Protein AF-A0A401I9V5-F1 (afdb_monomer_lite)

Radius of gyration: 22.15 Å; chains: 1; bounding box: 42×42×52 Å

Foldseek 3Di:
DDPVVVVVVVVVVVVVCVVVVVDDDPDDDDDDDDDDPQWPQWDADPPRDTPPVRIDGDDDPPPDPPPDDD

Secondary structure (DSSP, 8-state):
--HHHHHHHHHHHHHHHHHTTS--------------TT-B---B-GGG-B-GGG-BPPPPPTTS--TT--

pLDDT: mean 82.25, std 13.14, range [39.38, 96.56]

Structure (mmCIF, N/CA/C/O backbone):
data_AF-A0A401I9V5-F1
#
_entry.id   AF-A0A401I9V5-F1
#
loop_
_atom_site.group_PDB
_atom_site.id
_atom_site.type_symbol
_atom_site.label_atom_id
_atom_site.label_alt_id
_atom_site.label_comp_id
_atom_site.label_asym_id
_atom_site.label_entity_id
_atom_site.label_seq_id
_atom_site.pdbx_PDB_ins_code
_atom_site.Cartn_x
_atom_site.Cartn_y
_atom_site.Cartn_z
_atom_site.occupancy
_atom_site.B_iso_or_equiv
_atom_site.auth_seq_id
_atom_site.auth_comp_id
_atom_site.auth_asym_id
_atom_site.auth_atom_id
_atom_site.pdbx_PDB_model_num
ATOM 1 N N . THR A 1 1 ? -12.514 20.379 4.359 1.00 60.41 1 THR A N 1
ATOM 2 C CA . THR A 1 1 ? -12.046 18.986 4.205 1.00 60.41 1 THR A CA 1
ATOM 3 C C . THR A 1 1 ? -10.629 18.933 4.715 1.00 60.41 1 THR A C 1
ATOM 5 O O . THR A 1 1 ? -9.702 19.205 3.970 1.00 60.41 1 THR A O 1
ATOM 8 N N . ASP A 1 2 ? -10.484 18.696 6.014 1.00 90.94 2 ASP A N 1
ATOM 9 C CA . ASP A 1 2 ? -9.181 18.600 6.668 1.00 90.94 2 ASP A CA 1
ATOM 10 C C . ASP A 1 2 ? -8.730 17.132 6.645 1.00 90.94 2 ASP A C 1
ATOM 12 O O . ASP A 1 2 ? -9.443 16.241 7.117 1.00 90.94 2 ASP A O 1
ATOM 16 N N . ALA A 1 3 ? -7.603 16.874 5.984 1.00 92.56 3 ALA A N 1
ATOM 17 C CA . ALA A 1 3 ? -7.062 15.530 5.845 1.00 92.56 3 ALA A CA 1
ATOM 18 C C . ALA A 1 3 ? -6.492 15.008 7.168 1.00 92.56 3 ALA A C 1
ATOM 20 O O . ALA A 1 3 ? -6.628 13.817 7.441 1.00 92.56 3 ALA A O 1
ATOM 21 N N . GLU A 1 4 ? -5.919 15.893 7.982 1.00 93.44 4 GLU A N 1
ATOM 22 C CA . GLU A 1 4 ? -5.275 15.553 9.247 1.00 93.44 4 GLU A CA 1
ATOM 23 C C . GLU A 1 4 ? -6.333 15.203 10.292 1.00 93.44 4 GLU A C 1
ATOM 25 O O . GLU A 1 4 ? -6.313 14.106 10.846 1.00 93.44 4 GLU A O 1
ATOM 30 N N . ALA A 1 5 ? -7.368 16.041 10.424 1.00 93.88 5 ALA A N 1
ATOM 31 C CA . ALA A 1 5 ? -8.504 15.744 11.297 1.00 93.88 5 ALA A CA 1
ATOM 32 C C . ALA A 1 5 ? -9.182 14.407 10.949 1.00 93.88 5 ALA A C 1
ATOM 34 O O . ALA A 1 5 ? -9.598 13.654 11.829 1.00 93.88 5 ALA A O 1
ATOM 35 N N . ARG A 1 6 ? -9.287 14.080 9.655 1.00 94.94 6 ARG A N 1
ATOM 36 C CA . ARG A 1 6 ? -9.855 12.802 9.210 1.00 94.94 6 ARG A CA 1
ATOM 37 C C . ARG A 1 6 ? -8.946 11.613 9.530 1.00 94.94 6 ARG A C 1
ATOM 39 O O . ARG A 1 6 ? -9.474 10.555 9.859 1.00 94.94 6 ARG A O 1
ATOM 46 N N . ALA A 1 7 ? -7.626 11.772 9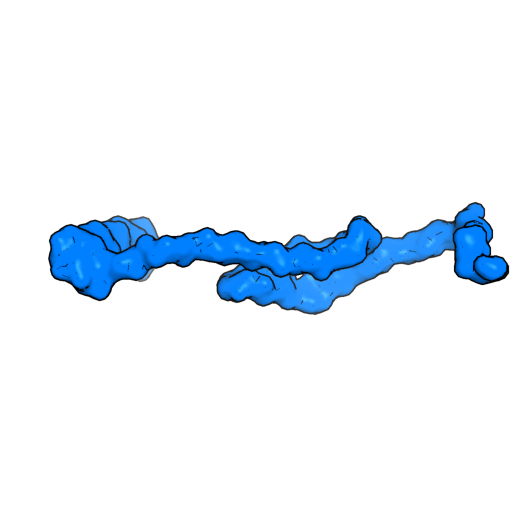.440 1.00 95.12 7 ALA A N 1
ATOM 47 C CA . ALA A 1 7 ? -6.678 10.728 9.824 1.00 95.12 7 ALA A CA 1
ATOM 48 C C . ALA A 1 7 ? -6.807 10.400 11.319 1.00 95.12 7 ALA A C 1
ATOM 50 O O . ALA A 1 7 ? -7.027 9.244 11.669 1.00 95.12 7 ALA A O 1
ATOM 51 N N . THR A 1 8 ? -6.830 11.426 12.176 1.00 95.81 8 THR A N 1
ATOM 52 C CA . THR A 1 8 ? -7.020 11.261 13.627 1.00 95.81 8 THR A CA 1
ATOM 53 C C . THR A 1 8 ? -8.330 10.543 13.968 1.00 95.81 8 THR A C 1
ATOM 55 O O . THR A 1 8 ? -8.366 9.687 14.849 1.00 95.81 8 THR A O 1
ATOM 58 N N . LEU A 1 9 ? -9.422 10.856 13.259 1.00 96.56 9 LEU A N 1
ATOM 59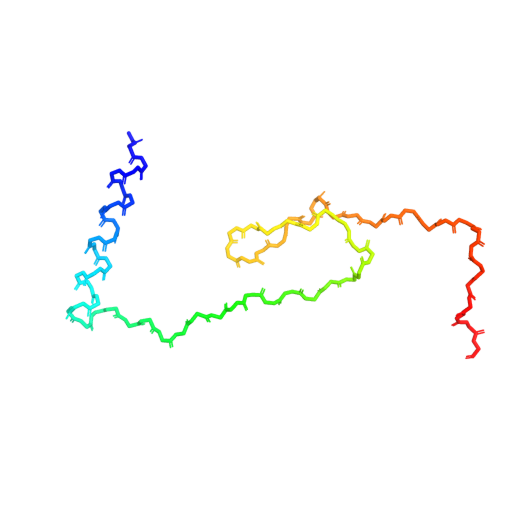 C CA . LEU A 1 9 ? -10.706 10.177 13.463 1.00 96.56 9 LEU A CA 1
ATOM 60 C C . LEU A 1 9 ? -10.658 8.693 13.075 1.00 96.56 9 LEU A C 1
ATOM 62 O O . LEU A 1 9 ? -11.263 7.872 13.763 1.00 96.56 9 LEU A O 1
ATOM 66 N N . TYR A 1 10 ? -9.953 8.339 11.998 1.00 95.81 10 TYR A N 1
ATOM 67 C CA . TYR A 1 10 ? -9.802 6.939 11.603 1.00 95.81 10 TYR A CA 1
ATOM 68 C C . TYR A 1 10 ? -8.951 6.143 12.593 1.00 95.81 10 TYR A C 1
ATOM 70 O O . TYR A 1 10 ? -9.339 5.031 12.939 1.00 95.81 10 TYR A O 1
ATOM 78 N N . GLU A 1 11 ? -7.869 6.724 13.113 1.00 94.69 11 GLU A N 1
ATOM 79 C CA . GLU A 1 11 ? -7.037 6.087 14.146 1.00 94.69 11 GLU A CA 1
ATOM 80 C C . GLU A 1 11 ? -7.833 5.806 15.429 1.00 94.69 11 GLU A C 1
ATOM 82 O O . GLU A 1 11 ? -7.747 4.719 16.014 1.00 94.69 11 GLU A O 1
ATOM 87 N N . ALA A 1 12 ? -8.661 6.769 15.852 1.00 96.06 12 ALA A N 1
ATOM 88 C CA . ALA A 1 12 ? -9.533 6.605 17.010 1.00 96.06 12 ALA A CA 1
ATOM 89 C C . ALA A 1 12 ? -10.573 5.491 16.792 1.00 96.06 12 ALA A C 1
ATOM 91 O O . ALA A 1 12 ? -10.789 4.661 17.678 1.00 96.06 12 ALA A O 1
ATOM 92 N N . LEU A 1 13 ? -11.182 5.442 15.602 1.00 95.75 13 LEU A N 1
ATOM 93 C CA . LEU A 1 13 ? -12.165 4.421 15.240 1.00 95.75 13 LEU A CA 1
ATOM 94 C C . LEU A 1 13 ? -11.543 3.020 15.200 1.00 95.75 13 LEU A C 1
ATOM 96 O O . LEU A 1 13 ? -12.115 2.076 15.743 1.00 95.75 13 LEU A O 1
ATOM 100 N N . GLU A 1 14 ? -10.375 2.877 14.576 1.00 94.00 14 GLU A N 1
ATOM 101 C CA . GLU A 1 14 ? -9.657 1.604 14.511 1.00 94.00 14 GLU A CA 1
ATOM 102 C C . GLU A 1 14 ? -9.339 1.087 15.918 1.00 94.00 14 GLU A C 1
ATOM 104 O O . GLU A 1 14 ? -9.641 -0.065 16.242 1.00 94.00 14 GLU A O 1
ATOM 109 N N . SER A 1 15 ? -8.838 1.970 16.785 1.00 93.62 15 SER A N 1
ATOM 110 C CA . SER A 1 15 ? -8.545 1.653 18.186 1.00 93.62 15 SER A CA 1
ATOM 111 C C . SER A 1 15 ? -9.783 1.139 18.934 1.00 93.62 15 SER A C 1
ATOM 113 O O . SER A 1 15 ? -9.704 0.147 19.664 1.00 93.62 15 SER A O 1
ATOM 115 N N . GLU A 1 16 ? -10.946 1.768 18.733 1.00 96.50 16 GLU A N 1
ATOM 116 C CA . GLU A 1 16 ? -12.213 1.346 19.343 1.00 96.50 16 GLU A CA 1
ATOM 117 C C . GLU A 1 16 ? -12.675 -0.027 18.827 1.00 96.50 16 GLU A C 1
ATOM 119 O O . GLU A 1 16 ? -13.071 -0.891 19.619 1.00 96.50 16 GLU A O 1
ATOM 124 N N . LEU A 1 17 ? -12.590 -0.256 17.514 1.00 95.38 17 LEU A N 1
ATOM 125 C CA . LEU A 1 17 ? -12.997 -1.514 16.883 1.00 95.38 17 LEU A CA 1
ATOM 126 C C . LEU A 1 17 ? -12.111 -2.689 17.315 1.00 95.38 17 LEU A C 1
ATOM 128 O O . LEU A 1 17 ? -12.624 -3.784 17.571 1.00 95.38 17 LEU A O 1
ATOM 132 N N . VAL A 1 18 ? -10.802 -2.466 17.450 1.00 93.56 18 VAL A N 1
ATOM 133 C CA . VAL A 1 18 ? -9.862 -3.469 17.972 1.00 93.56 18 VAL A CA 1
ATOM 134 C C . VAL A 1 18 ? -10.160 -3.766 19.442 1.00 93.56 18 VAL A C 1
ATOM 136 O O . VAL A 1 18 ? -10.308 -4.932 19.816 1.00 93.56 18 VAL A O 1
ATOM 139 N N . ALA A 1 19 ? -10.330 -2.732 20.275 1.00 94.12 19 ALA A N 1
ATOM 140 C CA . ALA A 1 19 ? -10.618 -2.897 21.703 1.00 94.12 19 ALA A CA 1
ATOM 141 C C . ALA A 1 19 ? -11.919 -3.679 21.952 1.00 94.12 19 ALA A C 1
ATOM 143 O O . ALA A 1 19 ? -11.991 -4.516 22.856 1.00 94.12 19 ALA A O 1
ATOM 144 N N . ARG A 1 20 ? -12.937 -3.456 21.113 1.00 96.31 20 ARG A N 1
ATOM 145 C CA . ARG A 1 20 ? -14.226 -4.164 21.172 1.00 96.31 20 ARG A CA 1
ATOM 146 C C . ARG A 1 20 ? -14.219 -5.538 20.508 1.00 96.31 20 ARG A C 1
ATOM 148 O O . ARG A 1 20 ? -15.265 -6.183 20.486 1.00 96.31 20 ARG A O 1
ATOM 155 N N . ARG A 1 21 ? -13.073 -6.006 19.995 1.00 89.06 21 ARG A N 1
ATOM 156 C CA . ARG A 1 21 ? -12.944 -7.271 19.243 1.00 89.06 21 ARG A CA 1
ATOM 157 C C . ARG A 1 21 ? -13.882 -7.340 18.031 1.00 89.06 21 ARG A C 1
ATOM 159 O O . ARG A 1 21 ? -14.389 -8.401 17.682 1.00 89.06 21 ARG A O 1
ATOM 166 N N . GLN A 1 22 ? -14.149 -6.191 17.419 1.00 92.25 22 GLN A N 1
ATOM 167 C CA . GLN A 1 22 ? -14.945 -6.067 16.197 1.00 92.25 22 GLN A CA 1
ATOM 168 C C . GLN A 1 22 ? -14.055 -6.021 14.950 1.00 92.25 22 GLN A C 1
ATOM 170 O O . GLN A 1 22 ? -14.521 -6.313 13.853 1.00 92.25 22 GLN A O 1
ATOM 175 N N . LEU A 1 23 ? -12.770 -5.705 15.129 1.00 89.69 23 LEU A N 1
ATOM 176 C CA . LEU A 1 23 ? -11.738 -5.765 14.105 1.00 89.69 23 LEU A CA 1
ATOM 177 C C . LEU A 1 23 ? -10.580 -6.639 14.594 1.00 89.69 23 LEU A C 1
ATOM 179 O O . LEU A 1 23 ? -10.036 -6.428 15.677 1.00 89.69 23 LEU A O 1
ATOM 183 N N . HIS A 1 24 ? -10.199 -7.613 13.773 1.00 86.62 24 HIS A N 1
ATOM 184 C CA . HIS A 1 24 ? -9.030 -8.458 13.989 1.00 86.62 24 HIS A CA 1
ATOM 185 C C . HIS A 1 24 ? -8.129 -8.372 12.758 1.00 86.62 24 HIS A C 1
ATOM 187 O O . HIS A 1 24 ? -8.493 -8.858 11.688 1.00 86.62 24 HIS A O 1
ATOM 193 N N . ILE A 1 25 ? -6.954 -7.762 12.910 1.00 82.50 25 ILE A N 1
ATOM 194 C CA . ILE A 1 25 ? -5.924 -7.739 11.868 1.00 82.50 25 ILE A CA 1
ATOM 195 C C . ILE A 1 25 ? -5.151 -9.053 11.982 1.00 82.50 25 ILE A C 1
ATOM 197 O O . ILE A 1 25 ? -4.432 -9.276 12.952 1.00 82.50 25 ILE A O 1
ATOM 201 N N . LEU A 1 26 ? -5.376 -9.963 11.035 1.00 85.56 26 LEU A N 1
ATOM 202 C CA . LEU A 1 26 ? -4.829 -11.322 11.102 1.00 85.56 26 LEU A CA 1
ATOM 203 C C . LEU A 1 26 ? -3.413 -11.408 10.532 1.00 85.56 26 LEU A C 1
ATOM 205 O O . LEU A 1 26 ? -2.576 -12.126 11.069 1.00 85.56 26 LEU A O 1
ATOM 209 N N . TYR A 1 27 ? -3.160 -10.701 9.435 1.00 79.94 27 TYR A N 1
ATOM 210 C CA . TYR A 1 27 ? -1.843 -10.563 8.833 1.00 79.94 27 TYR A CA 1
ATOM 211 C C . TYR A 1 27 ? -1.857 -9.415 7.826 1.00 79.94 27 TYR A C 1
ATOM 213 O O . TYR A 1 27 ? -2.869 -9.153 7.174 1.00 79.94 27 TYR A O 1
ATOM 221 N N . GLU A 1 28 ? -0.702 -8.789 7.655 1.00 77.62 28 GLU A N 1
ATOM 222 C CA . GLU A 1 28 ? -0.414 -7.925 6.518 1.00 77.62 28 GLU A CA 1
ATOM 223 C C . GLU A 1 28 ? 0.499 -8.695 5.570 1.00 77.62 28 GLU A C 1
ATOM 225 O O . GLU A 1 28 ? 1.554 -9.189 5.973 1.00 77.62 28 GLU A O 1
ATOM 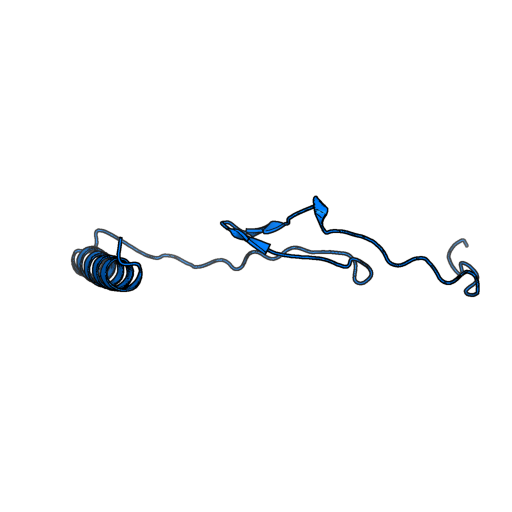230 N N . LYS A 1 29 ? 0.079 -8.852 4.312 1.00 77.94 29 LYS A N 1
ATOM 231 C CA . LYS A 1 29 ? 0.899 -9.509 3.296 1.00 77.94 29 LYS A CA 1
ATOM 232 C C . LYS A 1 29 ? 1.504 -8.441 2.385 1.00 77.94 29 LYS A C 1
ATOM 234 O O . LYS A 1 29 ? 0.734 -7.770 1.693 1.00 77.94 29 LYS A O 1
ATOM 239 N N . PRO A 1 30 ? 2.840 -8.293 2.334 1.00 70.75 30 PRO A N 1
ATOM 240 C CA . PRO A 1 30 ? 3.453 -7.426 1.342 1.00 70.75 30 PRO A CA 1
ATOM 241 C C . PRO A 1 30 ? 3.123 -7.958 -0.055 1.00 70.75 30 PRO A C 1
ATOM 243 O O . PRO A 1 30 ? 3.162 -9.165 -0.310 1.00 70.75 30 PRO A O 1
ATOM 246 N N . VAL A 1 31 ? 2.759 -7.055 -0.963 1.00 72.25 31 VAL A N 1
ATOM 247 C CA . VAL A 1 31 ? 2.561 -7.409 -2.369 1.00 72.25 31 VAL A CA 1
ATOM 248 C C . VAL A 1 31 ? 3.940 -7.538 -3.006 1.00 72.25 31 VAL A C 1
ATOM 250 O O . VAL A 1 31 ? 4.601 -6.541 -3.282 1.00 72.25 31 VAL A O 1
ATOM 253 N N . GLU A 1 32 ? 4.385 -8.770 -3.224 1.00 68.69 32 GLU A N 1
ATOM 254 C CA . GLU A 1 32 ? 5.569 -9.057 -4.030 1.00 68.69 32 GLU A CA 1
ATOM 255 C C . GLU A 1 32 ? 5.162 -9.066 -5.509 1.00 68.69 32 GLU A C 1
ATOM 257 O O . GLU A 1 32 ? 4.348 -9.893 -5.921 1.00 68.69 32 GLU A O 1
ATOM 262 N N . ALA A 1 33 ? 5.719 -8.164 -6.325 1.00 72.81 33 ALA A N 1
ATOM 263 C CA . ALA A 1 33 ? 5.704 -8.341 -7.778 1.00 72.81 33 ALA A CA 1
ATOM 264 C C . ALA A 1 33 ? 7.116 -8.635 -8.258 1.00 72.81 33 ALA A C 1
ATOM 266 O O . ALA A 1 33 ? 8.045 -7.863 -8.021 1.00 72.81 33 ALA A O 1
ATOM 267 N N . ALA A 1 34 ? 7.250 -9.747 -8.971 1.00 78.56 34 ALA A N 1
ATOM 268 C CA . ALA A 1 34 ? 8.436 -10.034 -9.748 1.00 78.56 34 ALA A CA 1
ATOM 269 C C . ALA A 1 34 ? 8.394 -9.214 -11.044 1.00 78.56 34 ALA A C 1
ATOM 271 O O . ALA A 1 34 ? 7.385 -9.191 -11.750 1.00 78.56 34 ALA A O 1
ATOM 272 N N . TYR A 1 35 ? 9.501 -8.557 -11.365 1.00 83.12 35 TYR A N 1
ATOM 273 C CA . TYR A 1 35 ? 9.704 -7.885 -12.641 1.00 83.12 35 TYR A CA 1
ATOM 274 C C . TYR A 1 35 ? 11.142 -8.090 -13.111 1.00 83.12 35 TYR A C 1
ATOM 276 O O . TYR A 1 35 ? 12.035 -8.404 -12.324 1.00 83.12 35 TYR A O 1
ATOM 284 N N . LEU A 1 36 ? 11.364 -7.928 -14.414 1.00 85.50 36 LEU A N 1
ATOM 285 C CA . LEU A 1 36 ? 12.695 -8.049 -15.000 1.00 85.50 36 LEU A CA 1
ATOM 286 C C . LEU A 1 36 ? 13.615 -6.934 -14.466 1.00 85.50 36 LEU A C 1
ATOM 288 O O . LEU A 1 36 ? 13.175 -5.785 -14.415 1.00 85.50 36 LEU A O 1
ATOM 292 N N . PRO A 1 37 ? 14.896 -7.204 -14.142 1.00 84.44 37 PRO A N 1
ATOM 293 C CA . PRO A 1 37 ? 15.835 -6.173 -13.672 1.00 84.44 37 PRO A CA 1
ATOM 294 C C . PRO A 1 37 ? 16.017 -4.992 -14.639 1.00 84.44 37 PRO A C 1
ATOM 296 O O . PRO A 1 37 ? 16.372 -3.883 -14.227 1.00 84.44 37 PRO A O 1
ATOM 299 N N . SER A 1 38 ? 15.767 -5.227 -15.929 1.00 87.62 38 SER A N 1
ATOM 300 C CA . SER A 1 38 ? 15.801 -4.221 -16.989 1.00 87.62 38 SER A CA 1
ATOM 301 C C . SER A 1 38 ? 14.554 -3.334 -17.030 1.00 87.62 38 SER A C 1
ATOM 303 O O . SER A 1 38 ? 14.611 -2.260 -17.619 1.00 87.62 38 SER A O 1
ATOM 305 N N . LEU A 1 39 ? 13.445 -3.719 -16.390 1.00 89.00 39 LEU A N 1
ATOM 306 C CA . LEU A 1 39 ? 12.219 -2.924 -16.380 1.00 89.00 39 LEU A CA 1
ATOM 307 C C . LEU A 1 39 ? 12.442 -1.603 -15.624 1.00 89.00 39 LEU A C 1
ATOM 309 O O . LEU A 1 39 ? 12.974 -1.571 -14.508 1.00 89.00 39 LEU A O 1
ATOM 313 N N . ARG A 1 40 ? 12.032 -0.490 -16.234 1.00 89.81 40 ARG A N 1
ATOM 314 C CA . ARG A 1 40 ? 12.105 0.862 -15.665 1.00 89.81 40 ARG A CA 1
ATOM 315 C C . ARG A 1 40 ? 10.714 1.478 -15.551 1.00 89.81 40 ARG A C 1
ATOM 317 O O . ARG A 1 40 ? 9.764 1.031 -16.184 1.00 89.81 40 ARG A O 1
ATOM 324 N N . GLY A 1 41 ? 10.609 2.506 -14.706 1.00 89.00 41 GLY A N 1
ATOM 325 C CA . GLY A 1 41 ? 9.362 3.245 -14.488 1.00 89.00 41 GLY A CA 1
ATOM 326 C C . GLY A 1 41 ? 8.314 2.513 -13.643 1.00 89.00 41 GLY A C 1
ATOM 327 O O . GLY A 1 41 ? 7.144 2.888 -13.664 1.00 89.00 41 GLY A O 1
ATOM 328 N N . VAL A 1 42 ? 8.723 1.490 -12.883 1.00 87.25 42 VAL A N 1
ATOM 329 C CA . VAL A 1 42 ? 7.846 0.779 -11.945 1.00 87.25 42 VAL A CA 1
ATOM 330 C C . VAL A 1 42 ? 7.356 1.751 -10.870 1.00 87.25 42 VAL A C 1
ATOM 332 O O . VAL A 1 42 ? 8.148 2.307 -10.110 1.00 87.25 42 VAL A O 1
ATOM 335 N N . SER A 1 43 ? 6.039 1.950 -10.804 1.00 84.00 43 SER A N 1
ATOM 336 C CA . SER A 1 43 ? 5.381 2.712 -9.742 1.00 84.00 43 SER A CA 1
ATOM 337 C C . SER A 1 43 ? 4.161 1.962 -9.232 1.00 84.00 43 SER A C 1
ATOM 339 O O . SER A 1 43 ? 3.332 1.517 -10.032 1.00 84.00 43 SER A O 1
ATOM 341 N N . TRP A 1 44 ? 4.044 1.876 -7.913 1.00 78.94 44 TRP A N 1
ATOM 342 C CA . TRP A 1 44 ? 2.965 1.183 -7.225 1.00 78.94 44 TRP A CA 1
ATOM 343 C C . TRP A 1 44 ? 1.816 2.142 -6.924 1.00 78.94 44 TRP A C 1
ATOM 345 O O . TRP A 1 44 ? 2.020 3.215 -6.357 1.00 78.94 44 TRP A O 1
ATOM 355 N N . GLY A 1 45 ? 0.611 1.762 -7.333 1.00 72.62 45 GLY A N 1
ATOM 356 C CA . GLY A 1 45 ? -0.630 2.428 -6.968 1.00 72.62 45 GLY A CA 1
ATOM 357 C C . GLY A 1 45 ? -1.237 1.856 -5.688 1.00 72.62 45 GLY A C 1
ATOM 358 O O . GLY A 1 45 ? -0.690 0.955 -5.047 1.00 72.62 45 GLY A O 1
ATOM 359 N N . ALA A 1 46 ? -2.422 2.359 -5.339 1.00 71.69 46 ALA A N 1
ATOM 360 C CA . ALA A 1 46 ? -3.231 1.762 -4.283 1.00 71.69 46 ALA A CA 1
ATOM 361 C C . ALA A 1 46 ? -3.530 0.284 -4.604 1.00 71.69 46 ALA A C 1
ATOM 363 O O . ALA A 1 46 ? -3.681 -0.093 -5.769 1.00 71.69 46 ALA A O 1
ATOM 364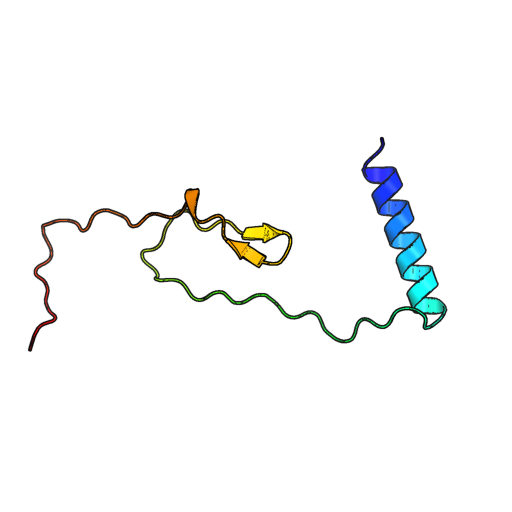 N N . GLN A 1 47 ? -3.624 -0.550 -3.568 1.00 73.25 47 GLN A N 1
ATOM 365 C CA . GLN A 1 47 ? -3.913 -1.985 -3.680 1.00 73.25 47 GLN A CA 1
ATOM 366 C C . GLN A 1 47 ? -2.841 -2.851 -4.368 1.00 73.25 47 GLN A C 1
ATOM 368 O O . GLN A 1 47 ? -3.110 -4.009 -4.676 1.00 73.25 47 GLN A O 1
ATOM 373 N N . GLY A 1 48 ? -1.632 -2.326 -4.592 1.00 72.38 48 GLY A N 1
ATOM 374 C CA . GLY A 1 48 ? -0.531 -3.100 -5.178 1.00 72.38 48 GLY A CA 1
ATOM 375 C C . GLY A 1 48 ? -0.579 -3.223 -6.704 1.00 72.38 48 GLY A C 1
ATOM 376 O O . GLY A 1 48 ? 0.151 -4.029 -7.274 1.00 72.38 48 GLY A O 1
ATOM 377 N N . TRP A 1 49 ? -1.407 -2.425 -7.383 1.00 82.06 49 TRP A N 1
ATOM 378 C CA . TRP A 1 49 ? -1.412 -2.358 -8.846 1.00 82.06 49 TRP A CA 1
ATOM 379 C C . TRP A 1 49 ? -0.211 -1.574 -9.377 1.00 82.06 49 TRP A C 1
ATOM 381 O O . TRP A 1 49 ? 0.176 -0.555 -8.808 1.00 82.06 49 TRP A O 1
ATOM 391 N N . VAL A 1 50 ? 0.348 -2.008 -10.505 1.00 84.06 50 VAL A N 1
ATOM 392 C CA . VAL A 1 50 ? 1.424 -1.290 -11.206 1.00 84.06 50 VAL A CA 1
ATOM 393 C C . VAL A 1 50 ? 0.825 -0.395 -12.291 1.00 84.06 50 VAL A C 1
ATOM 395 O O . VAL A 1 50 ? -0.009 -0.844 -13.079 1.00 84.06 50 VAL A O 1
ATOM 398 N N . ASP A 1 51 ? 1.262 0.867 -12.370 1.00 85.94 51 ASP A N 1
ATOM 399 C CA . ASP A 1 51 ? 0.890 1.749 -13.489 1.00 85.94 51 ASP A CA 1
ATOM 400 C C . ASP A 1 51 ? 1.663 1.354 -14.756 1.00 85.94 51 ASP A C 1
ATOM 402 O O . ASP A 1 51 ? 2.785 1.806 -14.995 1.00 85.94 51 ASP A O 1
ATOM 406 N N . LEU A 1 52 ? 1.041 0.510 -15.585 1.00 87.31 52 LEU A N 1
ATOM 407 C CA . LEU A 1 52 ? 1.656 -0.035 -16.799 1.00 87.31 52 LEU A CA 1
ATOM 408 C C . LEU A 1 52 ? 2.048 1.039 -17.825 1.00 87.31 52 LEU A C 1
ATOM 410 O O . LEU A 1 52 ? 2.923 0.802 -18.651 1.00 87.31 52 LEU A O 1
ATOM 414 N N . ARG A 1 53 ? 1.446 2.235 -17.772 1.00 89.12 53 ARG A N 1
ATOM 415 C CA . ARG A 1 53 ? 1.709 3.319 -18.740 1.00 89.12 53 ARG A CA 1
ATOM 416 C C . ARG A 1 53 ? 3.088 3.948 -18.580 1.00 89.12 53 ARG A C 1
ATOM 418 O O . ARG A 1 53 ? 3.550 4.642 -19.478 1.00 89.12 53 ARG A O 1
ATOM 425 N N . LYS A 1 54 ? 3.708 3.759 -17.416 1.00 88.75 54 LYS A N 1
ATOM 426 C CA . LYS A 1 54 ? 5.036 4.292 -17.098 1.00 88.75 54 LYS A CA 1
ATOM 427 C C . LYS A 1 54 ? 6.137 3.261 -17.298 1.00 88.75 54 LYS A C 1
ATOM 429 O O . LYS A 1 54 ? 7.301 3.611 -17.140 1.00 88.75 54 LYS A O 1
ATOM 434 N N . LEU A 1 55 ? 5.783 2.019 -17.625 1.00 91.50 55 LEU A N 1
ATOM 435 C CA . LEU A 1 55 ? 6.743 0.945 -17.807 1.00 91.50 55 LEU A CA 1
ATOM 436 C C . LEU A 1 55 ? 7.437 1.050 -19.162 1.00 91.50 55 LEU A C 1
ATOM 438 O O . LEU A 1 55 ? 6.793 1.261 -20.188 1.00 91.50 55 LEU A O 1
ATOM 442 N N . TRP A 1 56 ? 8.751 0.859 -19.162 1.00 92.00 56 TRP A N 1
ATOM 443 C CA . TRP A 1 56 ? 9.554 0.784 -20.379 1.00 92.00 56 TRP A CA 1
ATOM 444 C C . TRP A 1 56 ? 10.826 -0.033 -20.140 1.00 92.00 56 TRP A C 1
ATOM 446 O O . TRP A 1 56 ? 11.283 -0.179 -19.003 1.00 92.00 56 TRP A O 1
ATOM 456 N N . PHE A 1 57 ? 11.397 -0.562 -21.221 1.00 92.31 57 PHE A N 1
ATOM 457 C CA . PHE A 1 57 ? 12.711 -1.199 -21.215 1.00 92.31 57 PHE A CA 1
ATOM 458 C C . PHE A 1 57 ? 13.741 -0.242 -21.817 1.00 92.31 57 PHE A C 1
ATOM 460 O O . PHE A 1 57 ? 13.436 0.404 -22.825 1.00 92.31 57 PHE A O 1
ATOM 467 N N . PRO A 1 58 ? 14.943 -0.124 -21.231 1.00 88.75 58 PRO A N 1
ATOM 468 C CA . PRO A 1 58 ? 16.021 0.621 -21.850 1.00 88.75 58 PRO A CA 1
ATOM 469 C C . PRO A 1 58 ? 16.391 -0.006 -23.197 1.00 88.75 58 PRO A C 1
ATOM 471 O O . PRO A 1 58 ? 16.270 -1.223 -23.355 1.00 88.75 58 PRO A O 1
ATOM 474 N N . PRO A 1 59 ? 16.821 0.810 -24.174 1.00 87.31 59 PRO A N 1
ATOM 475 C CA . PRO A 1 59 ? 17.299 0.287 -25.442 1.00 87.31 59 PRO A CA 1
ATOM 476 C C . PRO A 1 59 ? 18.499 -0.622 -25.181 1.00 87.31 59 PRO A C 1
ATOM 478 O O . PRO A 1 59 ? 19.378 -0.280 -24.388 1.00 87.31 59 PRO A O 1
ATOM 481 N N . VAL A 1 60 ? 18.524 -1.778 -25.839 1.00 80.69 60 VAL A N 1
ATOM 482 C CA . VAL A 1 60 ? 19.684 -2.668 -25.811 1.00 80.69 60 VAL A CA 1
ATOM 483 C C . V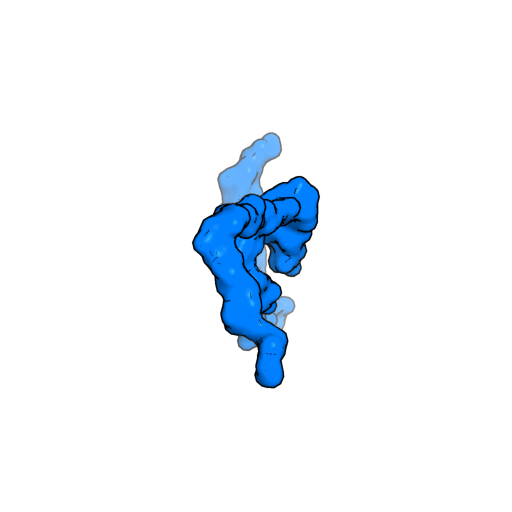AL A 1 60 ? 20.818 -1.919 -26.509 1.00 80.69 60 VAL A C 1
ATOM 485 O O . VAL A 1 60 ? 20.657 -1.496 -27.656 1.00 80.69 60 VAL A O 1
ATOM 488 N N . SER A 1 61 ? 21.927 -1.660 -25.814 1.00 70.19 61 SER A N 1
ATOM 489 C CA . SER A 1 61 ? 23.127 -1.132 -26.463 1.00 70.19 61 SER A CA 1
ATOM 490 C C . SER A 1 61 ? 23.552 -2.132 -27.531 1.00 70.19 61 SER A C 1
ATOM 492 O O . SER A 1 61 ? 23.790 -3.292 -27.222 1.00 70.19 61 SER A O 1
ATOM 494 N N . VAL A 1 62 ? 23.626 -1.683 -28.782 1.00 60.09 62 VAL A N 1
ATOM 495 C CA . VAL A 1 62 ? 23.843 -2.506 -29.989 1.00 60.09 62 VAL A CA 1
ATOM 496 C C . VAL A 1 62 ? 25.257 -3.131 -30.048 1.00 60.09 62 VAL A C 1
ATOM 498 O O . VAL A 1 62 ? 25.628 -3.733 -31.046 1.00 60.09 62 VAL A O 1
ATOM 501 N N . ASP A 1 63 ? 26.040 -3.033 -28.973 1.00 61.78 63 ASP A N 1
ATOM 502 C CA . ASP A 1 63 ? 27.442 -3.456 -28.923 1.00 61.78 63 ASP A CA 1
ATOM 503 C C . ASP A 1 63 ? 27.687 -4.752 -28.125 1.00 61.78 63 ASP A C 1
ATOM 505 O O . ASP A 1 63 ? 28.830 -5.196 -28.040 1.00 61.78 63 ASP A O 1
ATOM 509 N N . GLU A 1 64 ? 26.653 -5.394 -27.567 1.00 58.72 64 GLU A N 1
ATOM 510 C CA . GLU A 1 64 ? 26.786 -6.728 -26.958 1.00 58.72 64 GLU A CA 1
ATOM 511 C C . GLU A 1 64 ? 26.231 -7.807 -27.904 1.00 58.72 64 GLU A C 1
ATOM 513 O O . GLU A 1 64 ? 25.041 -7.775 -28.232 1.00 58.72 64 GLU A O 1
ATOM 518 N N . PRO A 1 65 ? 27.065 -8.751 -28.386 1.00 55.91 65 PRO A N 1
ATOM 519 C CA . PRO A 1 65 ? 26.572 -9.899 -29.129 1.00 55.91 65 PRO A CA 1
ATOM 520 C C . PRO A 1 65 ? 25.717 -10.783 -28.215 1.00 55.91 65 PRO A C 1
ATOM 522 O O . PRO A 1 65 ? 26.036 -10.991 -27.046 1.00 55.91 65 PRO A O 1
ATOM 525 N N . ASP A 1 66 ? 24.632 -11.299 -28.782 1.00 61.12 66 ASP A N 1
ATOM 526 C CA . ASP A 1 66 ? 23.670 -12.190 -28.137 1.00 61.12 66 ASP A CA 1
ATOM 527 C C . ASP A 1 66 ? 24.330 -13.558 -27.857 1.00 61.12 66 ASP A C 1
ATOM 529 O O . ASP A 1 66 ? 24.254 -14.495 -28.653 1.00 61.12 66 ASP A O 1
ATOM 533 N N . GLU A 1 67 ? 25.073 -13.666 -26.752 1.00 59.34 67 GLU A N 1
ATOM 534 C CA . GLU A 1 67 ? 25.589 -14.942 -26.245 1.00 59.34 67 GLU A CA 1
ATOM 535 C C . GLU A 1 67 ? 24.438 -15.725 -25.596 1.00 59.34 67 GLU A C 1
ATOM 537 O O . GLU A 1 67 ? 24.285 -15.749 -2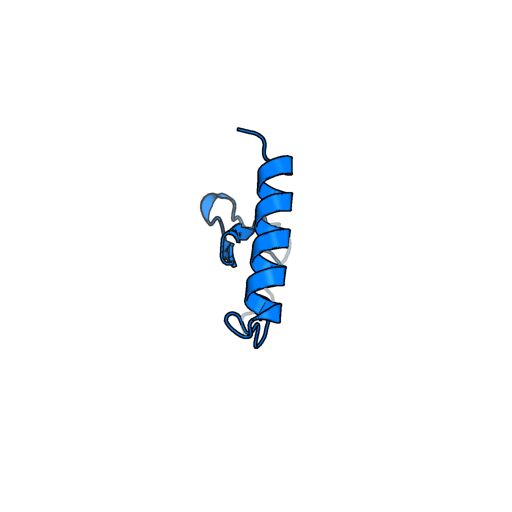4.374 1.00 59.34 67 GLU A O 1
ATOM 542 N N . GLY A 1 68 ? 23.584 -16.337 -26.420 1.00 60.84 68 GLY A N 1
ATOM 543 C CA . GLY A 1 68 ? 22.404 -17.023 -25.895 1.00 60.84 68 GLY A CA 1
ATOM 544 C C . GLY A 1 68 ? 21.712 -18.051 -26.783 1.00 60.84 68 GLY A C 1
ATOM 545 O O . GLY A 1 68 ? 20.682 -18.567 -26.357 1.00 60.84 68 GLY A O 1
ATOM 546 N N . GLU A 1 69 ? 22.245 -18.401 -27.956 1.00 48.06 69 GLU A N 1
ATOM 547 C CA . GLU A 1 69 ? 21.692 -19.497 -28.765 1.00 48.06 69 GLU A CA 1
ATOM 548 C C . GLU A 1 69 ? 22.766 -20.562 -29.056 1.00 48.06 69 GLU A C 1
ATOM 550 O O . GLU A 1 69 ? 23.514 -20.481 -30.032 1.00 48.06 69 GLU A O 1
ATOM 555 N N . ALA A 1 70 ? 22.858 -21.550 -28.156 1.00 39.38 70 ALA A N 1
ATOM 556 C CA . ALA A 1 70 ? 23.478 -22.862 -28.372 1.00 39.38 70 ALA A CA 1
ATOM 557 C C . ALA A 1 70 ? 22.804 -23.920 -27.483 1.00 39.38 70 ALA A C 1
ATOM 559 O O . ALA A 1 70 ? 22.652 -23.659 -26.267 1.00 39.38 70 ALA A O 1
#

Sequence (70 aa):
TDAEARATLYEALESELVARRQLHILYEKPVEAAYLPSLRGVSWGAQGWVDLRKLWFPPVSVDEPDEGEA